Protein AF-A0A7X6ZMZ6-F1 (afdb_monomer_lite)

Sequence (115 aa):
MAVSYDFFAARGIPDAHSTRAEDFLAENNAWRVVLGLDDAPEGTPFMFTRNYDPDSLQSGDGPIILNDEPPFGKKGMVVVLKGGAAYYLSGNQLRNSNFNPAGTPSNPDISIIGP

Radius of gyration: 14.52 Å; chains: 1; bounding box: 38×34×32 Å

pLDDT: mean 84.56, std 8.8, range [50.41, 95.0]

Secondary structure (DSSP, 8-state):
----GGGG--TTSPP---S-GGG--GGG--EEEEE--TTPPTTSEEEEES-B-GGGS-SSSPBPPBPS-TTTTTS-EEEEETTS-EEEE-GGG-BHHHH-TT-----TT-EEE--

Foldseek 3Di:
DQDQQQVQAAAPQDAQRDSDPVSDDLSRGQKKAKPPCPVPDWQAWGMKGPQWDPVQLDADWGAIHGACHPDQGQAWMWTATRVGDIDTAHDPRRTNCNRRVSGDTPDPRIDMDGD

Structure (mmCIF, N/CA/C/O backbone):
data_AF-A0A7X6ZMZ6-F1
#
_entry.id   AF-A0A7X6ZMZ6-F1
#
loop_
_atom_site.group_PDB
_atom_site.id
_atom_site.type_symbol
_atom_site.label_atom_id
_atom_site.label_alt_id
_atom_site.label_comp_id
_atom_site.label_asym_id
_atom_site.label_entity_id
_atom_site.label_seq_id
_atom_site.pdbx_PDB_ins_code
_atom_site.Cartn_x
_atom_site.Cartn_y
_atom_site.Cartn_z
_atom_site.occupancy
_atom_site.B_iso_or_equiv
_atom_site.auth_seq_id
_atom_site.auth_comp_id
_atom_site.auth_asym_id
_atom_site.auth_atom_id
_atom_site.pdbx_PDB_model_num
ATOM 1 N N . MET A 1 1 ? 26.426 -1.192 -9.362 1.00 50.41 1 MET A N 1
ATOM 2 C CA . MET A 1 1 ? 25.504 -2.198 -8.796 1.00 50.41 1 MET A CA 1
ATOM 3 C C . MET A 1 1 ? 24.386 -2.389 -9.798 1.00 50.41 1 MET A C 1
ATOM 5 O O . MET A 1 1 ? 23.747 -1.401 -10.125 1.00 50.41 1 MET A O 1
ATOM 9 N N . ALA A 1 2 ? 24.207 -3.595 -10.333 1.00 66.19 2 ALA A N 1
ATOM 10 C CA . ALA A 1 2 ? 23.019 -3.911 -11.117 1.00 66.19 2 ALA A CA 1
ATOM 11 C C . ALA A 1 2 ? 21.942 -4.354 -10.123 1.00 66.19 2 ALA A C 1
ATOM 13 O O . ALA A 1 2 ? 22.113 -5.359 -9.436 1.00 66.19 2 ALA A O 1
ATOM 14 N N . VAL A 1 3 ? 20.907 -3.539 -9.958 1.00 67.50 3 VAL A N 1
ATOM 15 C CA . VAL A 1 3 ? 19.744 -3.882 -9.142 1.00 67.50 3 VAL A CA 1
ATOM 16 C C . VAL A 1 3 ? 18.898 -4.833 -9.991 1.00 67.50 3 VAL A C 1
ATOM 18 O O . VAL A 1 3 ? 18.475 -4.446 -11.076 1.00 67.50 3 VAL A O 1
ATOM 21 N N . SER A 1 4 ? 18.727 -6.087 -9.556 1.00 77.75 4 SER A N 1
ATOM 22 C CA . SER A 1 4 ? 17.674 -6.951 -10.118 1.00 77.75 4 SER A CA 1
ATOM 23 C C . SER A 1 4 ? 16.332 -6.416 -9.641 1.00 77.75 4 SER A C 1
ATOM 25 O O . SER A 1 4 ? 16.288 -5.962 -8.506 1.00 77.75 4 SER A O 1
ATOM 27 N N . TYR A 1 5 ? 15.268 -6.467 -10.439 1.00 77.44 5 TYR A N 1
ATOM 28 C CA . TYR A 1 5 ? 13.926 -6.031 -10.027 1.00 77.44 5 TYR A CA 1
ATOM 29 C C . TYR A 1 5 ? 13.139 -7.091 -9.233 1.00 77.44 5 TYR A C 1
ATOM 31 O O . TYR A 1 5 ? 12.077 -6.791 -8.685 1.00 77.44 5 TYR A O 1
ATOM 39 N N . ASP A 1 6 ? 13.698 -8.292 -9.064 1.00 75.75 6 ASP A N 1
ATOM 40 C CA . ASP A 1 6 ? 13.071 -9.420 -8.352 1.00 75.75 6 ASP A CA 1
ATOM 41 C C . ASP A 1 6 ? 12.686 -9.115 -6.898 1.00 75.75 6 ASP A C 1
ATOM 43 O O . ASP A 1 6 ? 11.767 -9.715 -6.350 1.00 75.75 6 ASP A O 1
ATOM 47 N N . PHE A 1 7 ? 13.367 -8.167 -6.249 1.00 73.94 7 PHE A N 1
ATOM 48 C CA . PHE A 1 7 ? 13.088 -7.798 -4.855 1.00 73.94 7 PHE A CA 1
ATOM 49 C C . PHE A 1 7 ? 11.726 -7.127 -4.651 1.00 73.94 7 PHE A C 1
ATOM 51 O O . PHE A 1 7 ? 11.241 -7.069 -3.520 1.00 73.94 7 PHE A O 1
ATOM 58 N N . PHE A 1 8 ? 11.116 -6.604 -5.717 1.00 77.06 8 PHE A N 1
ATOM 59 C CA . PHE A 1 8 ? 9.773 -6.034 -5.660 1.00 77.06 8 PHE A CA 1
ATOM 60 C C . PHE A 1 8 ? 8.672 -7.076 -5.877 1.00 77.06 8 PHE A C 1
ATOM 62 O O . PHE A 1 8 ? 7.502 -6.786 -5.599 1.00 77.06 8 PHE A O 1
ATOM 69 N N . ALA A 1 9 ? 9.030 -8.277 -6.337 1.00 76.31 9 ALA A N 1
ATOM 70 C CA . ALA A 1 9 ? 8.102 -9.384 -6.455 1.00 76.31 9 ALA A CA 1
ATOM 71 C C . ALA A 1 9 ? 7.809 -9.988 -5.073 1.00 76.31 9 ALA A C 1
ATOM 73 O O . ALA A 1 9 ? 8.615 -9.953 -4.141 1.00 76.31 9 ALA A O 1
ATOM 74 N N . ALA A 1 10 ? 6.623 -10.568 -4.933 1.00 78.81 10 ALA A N 1
ATOM 75 C CA . ALA A 1 10 ? 6.234 -11.325 -3.753 1.00 78.81 10 ALA A CA 1
ATOM 76 C C . ALA A 1 10 ? 5.505 -12.599 -4.183 1.00 78.81 10 ALA A C 1
ATOM 78 O O . ALA A 1 10 ? 5.139 -12.770 -5.344 1.00 78.81 10 ALA A O 1
ATOM 79 N N . ARG A 1 11 ? 5.296 -13.528 -3.248 1.00 76.38 11 ARG A N 1
ATOM 80 C CA . ARG A 1 11 ? 4.730 -14.850 -3.551 1.00 76.38 11 ARG A CA 1
ATOM 81 C C . ARG A 1 11 ? 3.423 -14.745 -4.351 1.00 76.38 11 ARG A C 1
ATOM 83 O O . ARG A 1 11 ? 2.438 -14.236 -3.839 1.00 76.38 11 ARG A O 1
ATOM 90 N N . GLY A 1 12 ? 3.387 -15.332 -5.547 1.00 75.06 12 GLY A N 1
ATOM 91 C CA . GLY A 1 12 ? 2.196 -15.347 -6.408 1.00 75.06 12 GLY A CA 1
ATOM 92 C C . GLY A 1 12 ? 2.136 -14.208 -7.429 1.00 75.06 12 GLY A C 1
ATOM 93 O O . GLY A 1 12 ? 1.187 -14.156 -8.203 1.00 75.06 12 GLY A O 1
ATOM 94 N N . ILE A 1 13 ? 3.141 -13.334 -7.448 1.00 82.25 13 ILE A N 1
ATOM 95 C CA . ILE A 1 13 ? 3.397 -12.366 -8.514 1.00 82.25 13 ILE A CA 1
ATOM 96 C C . ILE A 1 13 ? 4.543 -12.912 -9.384 1.00 82.25 13 ILE A C 1
ATOM 98 O O . ILE A 1 13 ? 5.526 -13.386 -8.809 1.00 82.25 13 ILE A O 1
ATOM 102 N N . PRO A 1 14 ? 4.433 -12.888 -10.728 1.00 81.94 14 PRO A N 1
ATOM 103 C CA . PRO A 1 14 ? 5.547 -13.236 -11.604 1.00 81.94 14 PRO A CA 1
ATOM 104 C C . PRO A 1 14 ? 6.690 -12.238 -11.400 1.00 81.94 14 PRO A C 1
ATOM 106 O O . PRO A 1 14 ? 6.478 -11.026 -11.411 1.00 81.94 14 PRO A O 1
ATOM 109 N N . ASP A 1 15 ? 7.897 -12.739 -11.193 1.00 79.06 15 ASP A N 1
ATOM 110 C CA . ASP A 1 15 ? 9.092 -11.926 -11.026 1.00 79.06 15 ASP A CA 1
ATOM 111 C C . ASP A 1 15 ? 9.620 -11.399 -12.363 1.00 79.06 15 ASP A C 1
ATOM 113 O O . ASP A 1 15 ? 9.527 -12.040 -13.410 1.00 79.06 15 ASP A O 1
ATOM 117 N N . ALA A 1 16 ? 10.177 -10.190 -12.320 1.00 79.25 16 ALA A N 1
ATOM 118 C CA . ALA A 1 16 ? 10.887 -9.599 -13.442 1.00 79.25 16 ALA A CA 1
ATOM 119 C C . ALA A 1 16 ? 12.389 -9.833 -13.249 1.00 79.25 16 ALA A C 1
ATOM 121 O O . ALA A 1 16 ? 13.094 -8.942 -12.766 1.00 79.25 16 ALA A O 1
ATOM 122 N N . HIS A 1 17 ? 12.860 -11.019 -13.660 1.00 78.06 17 HIS A N 1
ATOM 123 C CA . HIS A 1 17 ? 14.273 -11.428 -13.661 1.00 78.06 17 HIS A CA 1
ATOM 124 C C . HIS A 1 17 ? 15.106 -10.627 -14.667 1.00 78.06 17 HIS A C 1
ATOM 126 O O . HIS A 1 17 ? 15.627 -11.143 -15.658 1.00 78.06 17 HIS A O 1
ATOM 132 N N . SER A 1 18 ? 15.216 -9.331 -14.421 1.00 80.00 18 SER A N 1
ATOM 133 C CA . SER A 1 18 ? 15.922 -8.382 -15.257 1.00 80.00 18 SER A CA 1
ATOM 134 C C . SER A 1 18 ? 16.553 -7.302 -14.393 1.00 80.00 18 SER A C 1
ATOM 136 O O . SER A 1 18 ? 16.156 -7.041 -13.258 1.00 80.00 18 SER A O 1
ATOM 138 N N . THR A 1 19 ? 17.563 -6.655 -14.957 1.00 82.12 19 THR A N 1
ATOM 139 C CA . THR A 1 19 ? 18.181 -5.442 -14.415 1.00 82.12 19 THR A CA 1
ATOM 140 C C . THR A 1 19 ? 17.788 -4.209 -15.230 1.00 82.12 19 THR A C 1
ATOM 142 O O . THR A 1 19 ? 18.389 -3.148 -15.065 1.00 82.12 19 THR A O 1
ATOM 145 N N . ARG A 1 20 ? 16.843 -4.353 -16.170 1.00 82.06 20 ARG A N 1
ATOM 146 C CA . ARG A 1 20 ? 16.351 -3.290 -17.051 1.00 82.06 20 ARG A CA 1
ATOM 147 C C . ARG A 1 20 ? 15.023 -2.764 -16.520 1.00 82.06 20 ARG A C 1
ATOM 149 O O . ARG A 1 20 ? 14.122 -3.545 -16.233 1.00 82.06 20 ARG A O 1
ATOM 156 N N . ALA A 1 21 ? 14.909 -1.446 -16.398 1.00 81.00 21 ALA A N 1
ATOM 157 C CA . ALA A 1 21 ? 13.734 -0.805 -15.810 1.00 81.00 21 ALA A CA 1
ATOM 158 C C . ALA A 1 21 ? 12.466 -1.036 -16.641 1.00 81.00 21 ALA A C 1
ATOM 160 O O . ALA A 1 21 ? 11.382 -1.170 -16.091 1.00 81.00 21 ALA A O 1
ATOM 161 N N . GLU A 1 22 ? 12.613 -1.103 -17.961 1.0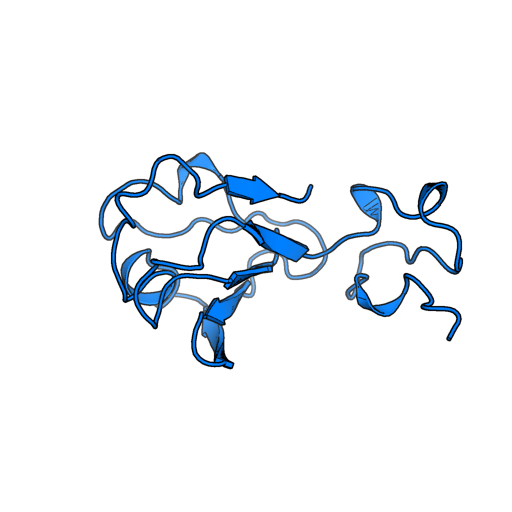0 84.31 22 GLU A N 1
ATOM 162 C CA . GLU A 1 22 ? 11.527 -1.334 -18.909 1.00 84.31 22 GLU A CA 1
ATOM 163 C C . GLU A 1 22 ? 10.890 -2.727 -18.803 1.00 84.31 22 GLU A C 1
ATOM 165 O O . GLU A 1 22 ? 9.744 -2.894 -19.214 1.00 84.31 22 GLU A O 1
ATOM 170 N N . ASP A 1 23 ? 11.602 -3.701 -18.229 1.00 81.75 23 ASP A N 1
ATOM 171 C CA . ASP A 1 23 ? 11.091 -5.059 -18.018 1.00 81.75 23 ASP A CA 1
ATOM 172 C C . ASP A 1 23 ? 10.321 -5.178 -16.689 1.00 81.75 23 ASP A C 1
ATOM 174 O O . ASP A 1 23 ? 9.669 -6.188 -16.436 1.00 81.75 23 ASP A O 1
ATOM 178 N N . PHE A 1 24 ? 10.392 -4.160 -15.822 1.00 83.88 24 PHE A N 1
ATOM 179 C CA . PHE A 1 24 ? 9.685 -4.126 -14.547 1.00 83.88 24 PHE A CA 1
ATOM 180 C C . PHE A 1 24 ? 8.327 -3.439 -14.700 1.00 83.88 24 PHE A C 1
ATOM 182 O O . PHE A 1 24 ? 8.226 -2.211 -14.755 1.00 83.88 24 PHE A O 1
ATOM 189 N N . LEU A 1 25 ? 7.266 -4.244 -14.758 1.00 84.38 25 LEU A N 1
ATOM 190 C CA . LEU A 1 25 ? 5.904 -3.774 -14.997 1.00 84.38 25 LEU A CA 1
ATOM 191 C C . LEU A 1 25 ? 5.047 -3.794 -13.722 1.00 84.38 25 LEU A C 1
ATOM 193 O O . LEU A 1 25 ? 5.389 -4.391 -12.700 1.00 84.38 25 LEU A O 1
ATOM 197 N N . ALA A 1 26 ? 3.873 -3.162 -13.807 1.00 81.75 26 ALA A N 1
ATOM 198 C CA . ALA A 1 26 ? 2.851 -3.139 -12.756 1.00 81.75 26 ALA A CA 1
ATOM 199 C C . ALA A 1 26 ? 2.482 -4.543 -12.239 1.00 81.75 26 ALA A C 1
ATOM 201 O O . ALA A 1 26 ? 2.224 -4.743 -11.051 1.00 81.75 26 ALA A O 1
ATOM 202 N N . GLU A 1 27 ? 2.477 -5.525 -13.136 1.00 83.69 27 GLU A N 1
ATOM 203 C CA . GLU A 1 27 ? 2.180 -6.921 -12.833 1.00 83.69 27 GLU A CA 1
ATOM 204 C C . GLU A 1 27 ? 3.278 -7.637 -12.048 1.00 83.69 27 GLU A C 1
ATOM 206 O O . GLU A 1 27 ? 2.968 -8.668 -11.467 1.00 83.69 27 GLU A O 1
ATOM 211 N N . ASN A 1 28 ? 4.500 -7.092 -11.978 1.00 86.44 28 ASN A N 1
ATOM 212 C CA . ASN A 1 28 ? 5.645 -7.668 -11.260 1.00 86.44 28 ASN A CA 1
ATOM 213 C C . ASN A 1 28 ? 5.928 -6.970 -9.917 1.00 86.44 28 ASN A C 1
ATOM 215 O O . ASN A 1 28 ? 6.860 -7.341 -9.205 1.00 86.44 28 ASN A O 1
ATOM 219 N N . ASN A 1 29 ? 5.141 -5.950 -9.560 1.00 87.06 29 ASN A N 1
ATOM 220 C CA . ASN A 1 29 ? 5.367 -5.128 -8.377 1.00 87.06 29 ASN A CA 1
ATOM 221 C C . ASN A 1 29 ? 4.304 -5.389 -7.299 1.00 87.06 29 ASN A C 1
ATOM 223 O O . ASN A 1 29 ? 3.114 -5.175 -7.517 1.00 87.06 29 ASN A O 1
ATOM 227 N N . ALA A 1 30 ? 4.730 -5.812 -6.108 1.00 89.12 30 ALA A N 1
ATOM 228 C CA . ALA A 1 30 ? 3.845 -6.016 -4.960 1.00 89.12 30 ALA A CA 1
ATOM 229 C C . ALA A 1 30 ? 3.536 -4.732 -4.165 1.00 89.12 30 ALA A C 1
ATOM 231 O O . ALA A 1 30 ? 2.698 -4.764 -3.257 1.00 89.12 30 ALA A O 1
ATOM 232 N N . TRP A 1 31 ? 4.223 -3.629 -4.463 1.00 90.12 31 TRP A N 1
ATOM 233 C CA . TRP A 1 31 ? 4.350 -2.483 -3.572 1.00 90.12 31 TRP A CA 1
ATOM 234 C C . TRP A 1 31 ? 3.845 -1.181 -4.179 1.00 90.12 31 TRP A C 1
ATOM 236 O O . TRP A 1 31 ? 4.040 -0.893 -5.361 1.00 90.12 31 TRP A O 1
ATOM 246 N N . ARG A 1 32 ? 3.282 -0.347 -3.309 1.00 90.50 32 ARG A N 1
ATOM 247 C CA . ARG A 1 32 ? 3.071 1.077 -3.535 1.00 90.50 32 ARG A CA 1
ATOM 248 C C . ARG A 1 32 ? 4.012 1.883 -2.657 1.00 90.50 32 ARG A C 1
ATOM 250 O O . ARG A 1 32 ? 4.335 1.474 -1.541 1.00 90.50 32 ARG A O 1
ATOM 257 N N . VAL A 1 33 ? 4.437 3.027 -3.172 1.00 91.44 33 VAL A N 1
ATOM 258 C CA . VAL A 1 33 ? 5.324 3.969 -2.487 1.00 91.44 33 VAL A CA 1
ATOM 259 C C . VAL A 1 33 ? 4.629 5.318 -2.416 1.00 91.44 33 VAL A C 1
ATOM 261 O O . VAL A 1 33 ? 3.960 5.727 -3.361 1.00 91.44 33 VAL A O 1
ATOM 264 N N . VAL A 1 34 ? 4.781 6.007 -1.294 1.00 91.31 34 VAL A N 1
ATOM 265 C CA . VAL A 1 34 ? 4.270 7.360 -1.089 1.00 91.31 34 VAL A CA 1
ATOM 266 C C . VAL A 1 34 ? 5.418 8.348 -1.262 1.00 91.31 34 VAL A C 1
ATOM 268 O O . VAL A 1 34 ? 6.449 8.238 -0.597 1.00 91.31 34 VAL A O 1
ATOM 271 N N . LEU A 1 35 ? 5.248 9.296 -2.179 1.00 91.06 35 LEU A N 1
ATOM 272 C CA . LEU A 1 35 ? 6.191 10.379 -2.456 1.00 91.06 35 LEU A CA 1
ATOM 273 C C . LEU A 1 35 ? 5.762 11.675 -1.753 1.00 91.06 35 LEU A C 1
ATOM 275 O O . LEU A 1 35 ? 4.637 11.774 -1.267 1.00 91.06 35 LEU A O 1
ATOM 279 N N . GLY A 1 36 ? 6.656 12.670 -1.719 1.00 89.19 36 GLY A N 1
ATOM 280 C CA . GLY A 1 36 ? 6.363 14.000 -1.161 1.00 89.19 36 GLY A CA 1
ATOM 281 C C . GLY A 1 36 ? 6.292 14.028 0.369 1.00 89.19 36 GLY A C 1
ATOM 282 O O . GLY A 1 36 ? 5.552 14.816 0.951 1.00 89.19 36 GLY A O 1
ATOM 283 N N . LEU A 1 37 ? 7.025 13.133 1.036 1.00 89.44 37 LEU A N 1
ATOM 284 C CA . LEU A 1 37 ? 6.968 12.959 2.488 1.00 89.44 37 LEU A CA 1
ATOM 285 C C . LEU A 1 37 ? 7.938 13.849 3.278 1.00 89.44 37 LEU A C 1
ATOM 287 O O . LEU A 1 37 ? 8.036 13.668 4.491 1.00 89.44 37 LEU A O 1
ATOM 291 N N . ASP A 1 38 ? 8.656 14.774 2.639 1.00 88.31 38 ASP A N 1
ATOM 292 C CA . ASP A 1 38 ? 9.713 15.575 3.277 1.00 88.31 38 ASP A CA 1
ATOM 293 C C . ASP A 1 38 ? 9.213 16.293 4.542 1.00 88.31 38 ASP A C 1
ATOM 295 O O . ASP A 1 38 ? 9.785 16.129 5.623 1.00 88.31 38 ASP A O 1
ATOM 299 N N . ASP A 1 39 ? 8.063 16.959 4.430 1.00 87.38 39 ASP A N 1
ATOM 300 C CA . ASP A 1 39 ? 7.404 17.670 5.533 1.00 87.38 39 ASP A CA 1
ATOM 301 C C . ASP A 1 39 ? 6.312 16.840 6.230 1.00 87.38 39 ASP A C 1
ATOM 303 O O . ASP A 1 39 ? 5.610 17.329 7.119 1.00 87.38 39 ASP A O 1
ATOM 307 N N . ALA A 1 40 ? 6.132 15.574 5.840 1.00 88.06 40 ALA A N 1
ATOM 308 C CA . ALA A 1 40 ? 5.118 14.722 6.444 1.00 88.06 40 ALA A CA 1
ATOM 309 C C . ALA A 1 40 ? 5.528 14.298 7.871 1.00 88.06 40 ALA A C 1
ATOM 311 O O . ALA A 1 40 ? 6.704 13.996 8.128 1.00 88.06 40 ALA A O 1
ATOM 312 N N . PRO A 1 41 ? 4.578 14.220 8.819 1.00 89.56 41 PRO A N 1
ATOM 313 C CA . PRO A 1 41 ? 4.849 13.717 10.162 1.00 89.56 41 PRO A CA 1
ATOM 314 C C . PRO A 1 41 ? 5.354 12.265 10.146 1.00 89.56 41 PRO A C 1
ATOM 316 O O . PRO A 1 41 ? 5.022 11.468 9.260 1.00 89.56 41 PRO A O 1
ATOM 319 N N . GLU A 1 42 ? 6.160 11.907 11.148 1.00 90.50 42 GLU A N 1
ATOM 320 C CA . GLU A 1 42 ? 6.467 10.499 11.416 1.00 90.50 42 GLU A CA 1
ATOM 321 C C . GLU A 1 42 ? 5.179 9.718 11.662 1.00 90.50 42 GLU A C 1
ATOM 323 O O . GLU A 1 42 ? 4.218 10.229 12.235 1.00 90.50 42 GLU A O 1
ATOM 328 N N . GLY A 1 43 ? 5.157 8.476 11.191 1.00 89.56 43 GLY A N 1
ATOM 329 C CA . GLY A 1 43 ? 3.949 7.665 11.198 1.00 89.56 43 GLY A CA 1
ATOM 330 C C . GLY A 1 43 ? 3.082 7.797 9.939 1.00 89.56 43 GLY A C 1
ATOM 331 O O . GLY A 1 43 ? 2.068 7.116 9.836 1.00 89.56 43 GLY A O 1
ATOM 332 N N . THR A 1 44 ? 3.472 8.627 8.966 1.00 92.00 44 THR A N 1
ATOM 333 C CA . THR A 1 44 ? 2.850 8.635 7.629 1.00 92.00 44 THR A CA 1
ATOM 334 C C . THR A 1 44 ? 3.308 7.402 6.835 1.00 92.00 44 THR A C 1
ATOM 336 O O . THR A 1 44 ? 4.504 7.100 6.867 1.00 92.00 44 THR A O 1
ATOM 339 N N . PRO A 1 45 ? 2.432 6.685 6.104 1.00 92.94 45 PRO A N 1
ATOM 340 C CA . PRO A 1 45 ? 2.835 5.581 5.237 1.00 92.94 45 PRO A CA 1
ATOM 341 C C . PRO A 1 45 ? 3.879 6.020 4.214 1.00 92.94 45 PRO A C 1
ATOM 343 O O . PRO A 1 45 ? 3.692 7.010 3.516 1.00 92.94 45 PRO A O 1
ATOM 346 N N . PHE A 1 46 ? 4.962 5.256 4.117 1.00 93.06 46 PHE A N 1
ATOM 347 C CA . PHE A 1 46 ? 6.008 5.407 3.108 1.00 93.06 46 PHE A CA 1
ATOM 348 C C . PHE A 1 46 ? 5.896 4.338 2.021 1.00 93.06 46 PHE A C 1
ATOM 350 O O . PHE A 1 46 ? 5.998 4.643 0.837 1.00 93.06 46 PHE A O 1
ATOM 357 N N . MET A 1 47 ? 5.674 3.084 2.407 1.00 93.19 47 MET A N 1
ATOM 358 C CA . MET A 1 47 ? 5.615 1.962 1.475 1.00 93.19 47 MET A CA 1
ATOM 359 C C . MET A 1 47 ? 4.672 0.898 2.015 1.00 93.19 47 MET A C 1
ATOM 361 O O . MET A 1 47 ? 4.690 0.603 3.208 1.00 93.19 47 MET A O 1
ATOM 365 N N . PHE A 1 48 ? 3.832 0.323 1.163 1.00 92.94 48 PHE A N 1
ATOM 366 C CA . PHE A 1 48 ? 2.871 -0.695 1.584 1.00 92.94 48 PHE A CA 1
ATOM 367 C C . PHE A 1 48 ? 2.463 -1.610 0.433 1.00 92.94 48 PHE A C 1
ATOM 369 O O . PHE A 1 48 ? 2.737 -1.334 -0.734 1.00 92.94 48 PHE A O 1
ATOM 376 N N . THR A 1 49 ? 1.844 -2.739 0.758 1.00 91.50 49 THR A N 1
ATOM 377 C CA . THR A 1 49 ? 1.458 -3.744 -0.238 1.00 91.50 49 THR A CA 1
ATOM 378 C C . THR A 1 49 ? 0.205 -3.328 -1.007 1.00 91.50 49 THR A C 1
ATOM 380 O O . THR A 1 49 ? -0.719 -2.743 -0.447 1.00 91.50 49 THR A O 1
ATOM 383 N N . ARG A 1 50 ? 0.142 -3.655 -2.302 1.00 89.31 50 ARG A N 1
ATOM 384 C CA . ARG A 1 50 ? -0.933 -3.209 -3.212 1.00 89.31 50 ARG A CA 1
ATOM 385 C C . ARG A 1 50 ? -2.296 -3.901 -3.036 1.00 89.31 50 ARG A C 1
ATOM 387 O O . ARG A 1 50 ? -3.226 -3.595 -3.766 1.00 89.31 50 ARG A O 1
ATOM 394 N N . ASN A 1 51 ? -2.428 -4.866 -2.127 1.00 89.50 51 ASN A N 1
ATOM 395 C CA . ASN A 1 51 ? -3.589 -5.761 -2.018 1.00 89.50 51 ASN A CA 1
ATOM 396 C C . ASN A 1 51 ? -4.794 -5.137 -1.285 1.00 89.50 51 ASN A C 1
ATOM 398 O O . ASN A 1 51 ? -5.427 -5.806 -0.471 1.00 89.50 51 ASN A O 1
ATOM 402 N N . TYR A 1 52 ? -5.108 -3.873 -1.560 1.00 89.44 52 TYR A N 1
ATOM 403 C CA . TYR A 1 52 ? -6.189 -3.124 -0.922 1.00 89.44 52 TYR A CA 1
ATOM 404 C C . TYR A 1 52 ? -7.124 -2.502 -1.964 1.00 89.44 52 TYR A C 1
ATOM 406 O O . TYR A 1 52 ? -6.720 -2.247 -3.096 1.00 89.44 52 TYR A O 1
ATOM 414 N N . ASP A 1 53 ? -8.366 -2.248 -1.565 1.00 87.69 53 ASP A N 1
ATOM 415 C CA . ASP A 1 53 ? -9.318 -1.448 -2.326 1.00 87.69 53 ASP A CA 1
ATOM 416 C C . ASP A 1 53 ? -8.971 0.046 -2.164 1.00 87.69 53 ASP A C 1
ATOM 418 O O . ASP A 1 53 ? -9.047 0.553 -1.034 1.00 87.69 53 ASP A O 1
ATOM 422 N N . PRO A 1 54 ? -8.593 0.768 -3.241 1.00 83.00 54 PRO A N 1
ATOM 423 C CA . PRO A 1 54 ? -8.305 2.201 -3.197 1.00 83.00 54 PRO A CA 1
ATOM 424 C C . PRO A 1 54 ? -9.401 3.030 -2.538 1.00 83.00 54 PRO A C 1
ATOM 426 O O . PRO A 1 54 ? -9.091 3.957 -1.788 1.00 83.00 54 PRO A O 1
ATOM 429 N N . ASP A 1 55 ? -10.659 2.641 -2.739 1.00 83.94 55 ASP A N 1
ATOM 430 C CA . ASP A 1 55 ? -11.812 3.347 -2.195 1.00 83.94 55 ASP A CA 1
ATOM 431 C C . ASP A 1 55 ? -11.974 3.130 -0.687 1.00 83.94 55 ASP A C 1
ATOM 433 O O . ASP A 1 55 ? -12.774 3.824 -0.067 1.00 83.94 55 ASP A O 1
ATOM 437 N N . SER A 1 56 ? -11.217 2.209 -0.073 1.00 83.12 56 SER A N 1
ATOM 438 C CA . SER A 1 56 ? -11.214 1.976 1.380 1.00 83.12 56 SER A CA 1
ATOM 439 C C . SER A 1 56 ? -10.211 2.850 2.146 1.00 83.12 56 SER A C 1
ATOM 441 O O . SER A 1 56 ? -10.398 3.107 3.340 1.00 83.12 56 SER A O 1
ATOM 443 N N . LEU A 1 57 ? -9.196 3.401 1.465 1.00 79.06 57 LEU A N 1
ATOM 444 C CA . LEU A 1 57 ? -8.289 4.410 2.030 1.00 79.06 57 LEU A CA 1
ATOM 445 C C . LEU A 1 57 ? -8.925 5.810 1.975 1.00 79.06 57 LEU A C 1
ATOM 447 O O . LEU A 1 57 ? -8.371 6.745 1.400 1.00 79.06 57 LEU A O 1
ATOM 451 N N . GLN A 1 58 ? -10.114 5.963 2.559 1.00 68.44 58 GLN A N 1
ATOM 452 C CA . GLN A 1 58 ? -10.771 7.267 2.685 1.00 68.44 58 GLN A CA 1
ATOM 453 C C . GLN A 1 58 ? -10.292 8.028 3.921 1.00 68.44 58 GLN A C 1
ATOM 455 O O . GLN A 1 58 ? -9.751 7.463 4.873 1.00 68.44 58 GLN A O 1
ATOM 460 N N . SER A 1 59 ? -10.551 9.331 3.939 1.00 64.19 59 SER A N 1
ATOM 461 C CA . SER A 1 59 ? -10.383 10.166 5.123 1.00 64.19 59 SER A CA 1
ATOM 462 C C . SER A 1 59 ? -11.233 9.645 6.297 1.00 64.19 59 SER A C 1
ATOM 464 O O . SER A 1 59 ? -12.442 9.460 6.177 1.00 64.19 59 SER A O 1
ATOM 466 N N . GLY A 1 60 ? -10.597 9.435 7.455 1.00 74.25 60 GLY A N 1
ATOM 467 C CA . GLY A 1 60 ? -11.232 8.922 8.680 1.00 74.25 60 GLY A CA 1
ATOM 468 C C . GLY A 1 60 ? -10.800 7.496 9.044 1.00 74.25 60 GLY A C 1
ATOM 469 O O . GLY A 1 60 ? -10.015 6.886 8.331 1.00 74.25 60 GLY A O 1
ATOM 470 N N . ASP A 1 61 ? -11.304 6.956 10.162 1.00 86.19 61 ASP A N 1
ATOM 471 C CA . ASP A 1 61 ? -10.931 5.626 10.692 1.00 86.19 61 ASP A CA 1
ATOM 472 C C . ASP A 1 61 ? -11.791 4.474 10.126 1.00 86.19 61 ASP A C 1
ATOM 474 O O . ASP A 1 61 ? -12.347 3.638 10.848 1.00 86.19 61 ASP A O 1
ATOM 478 N N . GLY A 1 62 ? -11.958 4.469 8.805 1.00 86.94 62 GLY A N 1
ATOM 479 C CA . GLY A 1 62 ? -12.679 3.416 8.094 1.00 86.94 62 GLY A CA 1
ATOM 480 C C . GLY A 1 62 ? -11.931 2.075 8.108 1.00 86.94 62 GLY A C 1
ATOM 481 O O . GLY A 1 62 ? -10.707 2.045 8.286 1.00 86.94 62 GLY A O 1
ATOM 482 N N . PRO A 1 63 ? -12.649 0.948 7.934 1.00 91.06 63 PRO A N 1
ATOM 483 C CA . PRO A 1 63 ? -12.013 -0.338 7.686 1.00 91.06 63 PRO A CA 1
ATOM 484 C C . PRO A 1 63 ? -11.306 -0.330 6.326 1.00 91.06 63 PRO A C 1
ATOM 486 O O . PRO A 1 63 ? -11.842 0.181 5.345 1.00 91.06 63 PRO A O 1
ATOM 489 N N . ILE A 1 64 ? -10.137 -0.960 6.266 1.00 92.25 64 ILE A N 1
ATOM 490 C CA . ILE A 1 64 ? -9.402 -1.179 5.018 1.00 92.25 64 ILE A CA 1
ATOM 491 C C . ILE A 1 64 ? -9.843 -2.515 4.441 1.00 92.25 64 ILE A C 1
ATOM 493 O O . ILE A 1 64 ? -9.783 -3.549 5.112 1.00 92.25 64 ILE A O 1
ATOM 497 N N . ILE A 1 65 ? -10.286 -2.494 3.190 1.00 92.19 65 ILE A N 1
ATOM 498 C CA . ILE A 1 65 ? -10.746 -3.689 2.491 1.00 92.19 65 ILE A CA 1
ATOM 499 C C . ILE A 1 65 ? -9.575 -4.222 1.676 1.00 92.19 65 ILE A C 1
ATOM 501 O O . ILE A 1 65 ? -8.963 -3.490 0.904 1.00 92.19 65 ILE A O 1
ATOM 505 N N . LEU A 1 66 ? -9.250 -5.502 1.865 1.00 92.50 66 LEU A N 1
ATOM 506 C CA . LEU A 1 66 ? -8.215 -6.175 1.086 1.00 92.50 66 LEU A CA 1
ATOM 507 C C . LEU A 1 66 ? -8.823 -6.941 -0.087 1.00 92.50 66 LEU A C 1
ATOM 509 O O . LEU A 1 66 ? -9.819 -7.659 0.074 1.00 92.50 66 LEU A O 1
ATOM 513 N N . ASN A 1 67 ? -8.172 -6.838 -1.241 1.00 89.94 67 ASN A N 1
ATOM 514 C CA . ASN A 1 67 ? -8.537 -7.597 -2.430 1.00 89.94 67 ASN A CA 1
ATOM 515 C C . ASN A 1 67 ? -8.023 -9.032 -2.312 1.00 89.94 67 ASN A C 1
ATOM 51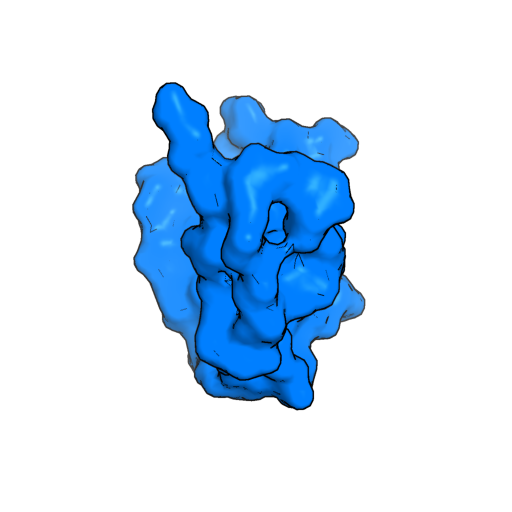7 O O . ASN A 1 67 ? -6.963 -9.293 -1.737 1.00 89.94 67 ASN A O 1
ATOM 521 N N . ASP A 1 68 ? -8.777 -9.983 -2.863 1.00 88.69 68 ASP A N 1
ATOM 522 C CA . ASP A 1 68 ? -8.356 -11.386 -2.905 1.00 88.69 68 ASP A CA 1
ATOM 523 C C . ASP A 1 68 ? -7.427 -11.640 -4.097 1.00 88.69 68 ASP A C 1
ATOM 525 O O . ASP A 1 68 ? -7.732 -12.404 -5.008 1.00 88.69 68 ASP A O 1
ATOM 529 N N . GLU A 1 69 ? -6.304 -10.924 -4.107 1.00 81.00 69 GLU A N 1
ATOM 530 C CA . GLU A 1 69 ? -5.341 -10.921 -5.203 1.00 81.00 69 GLU A CA 1
ATOM 531 C C . GLU A 1 69 ? -3.922 -11.232 -4.705 1.00 81.00 69 GLU A C 1
ATOM 533 O O . GLU A 1 69 ? -3.543 -10.855 -3.584 1.00 81.00 69 GLU A O 1
ATOM 538 N N . PRO A 1 70 ? -3.092 -11.908 -5.520 1.00 76.31 70 PRO A N 1
ATOM 539 C CA . PRO A 1 70 ? -1.679 -12.074 -5.215 1.00 76.31 70 PRO A CA 1
ATOM 540 C C . PRO A 1 70 ? -0.979 -10.725 -4.956 1.00 76.31 70 PRO A C 1
ATOM 542 O O . PRO A 1 70 ? -1.220 -9.749 -5.676 1.00 76.31 70 PRO A O 1
ATOM 545 N N . PRO A 1 71 ? -0.088 -10.650 -3.948 1.00 72.25 71 PRO A N 1
ATOM 546 C CA . PRO A 1 71 ? 0.604 -11.781 -3.322 1.00 72.25 71 PRO A CA 1
ATOM 547 C C . PRO A 1 71 ? 0.057 -12.204 -1.946 1.00 72.25 71 PRO A C 1
ATOM 549 O O . PRO A 1 71 ? 0.318 -13.315 -1.481 1.00 72.25 71 PRO A O 1
ATOM 552 N N . PH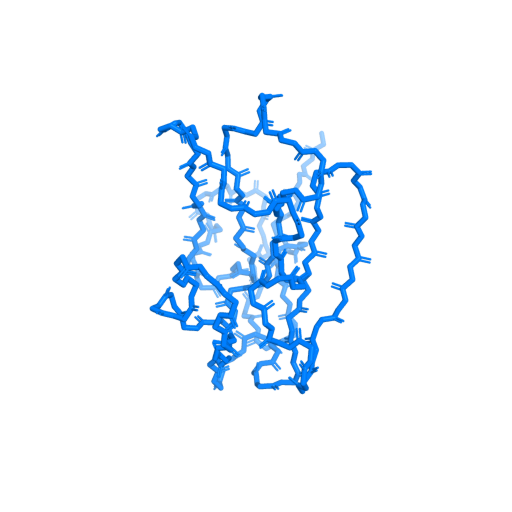E A 1 72 ? -0.705 -11.340 -1.274 1.00 76.69 72 PHE A N 1
ATOM 553 C CA . PHE A 1 72 ? -1.135 -11.551 0.114 1.00 76.69 72 PHE A CA 1
ATOM 554 C C . PHE A 1 72 ? -2.629 -11.874 0.245 1.00 76.69 72 PHE A C 1
ATOM 556 O O . PHE A 1 72 ? -3.051 -12.388 1.288 1.00 76.69 72 PHE A O 1
ATOM 563 N N . GLY A 1 73 ? -3.423 -11.625 -0.803 1.00 85.19 73 GLY A N 1
ATOM 564 C CA . GLY A 1 73 ? -4.877 -11.747 -0.770 1.00 85.19 73 GLY A CA 1
ATOM 565 C C . GLY A 1 73 ? -5.465 -11.015 0.434 1.00 85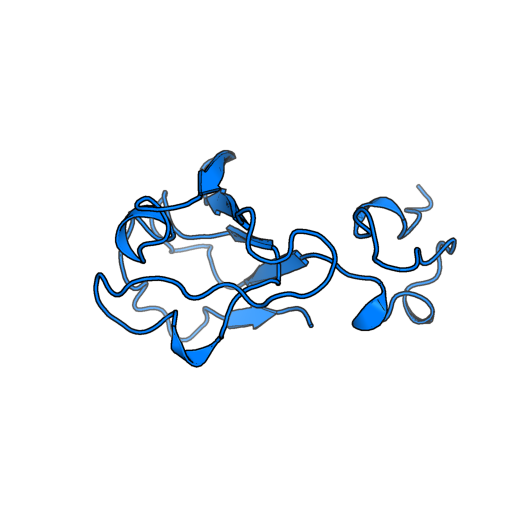.19 73 GLY A C 1
ATOM 566 O O . GLY A 1 73 ? -4.985 -9.960 0.851 1.00 85.19 73 GLY A O 1
ATOM 567 N N . 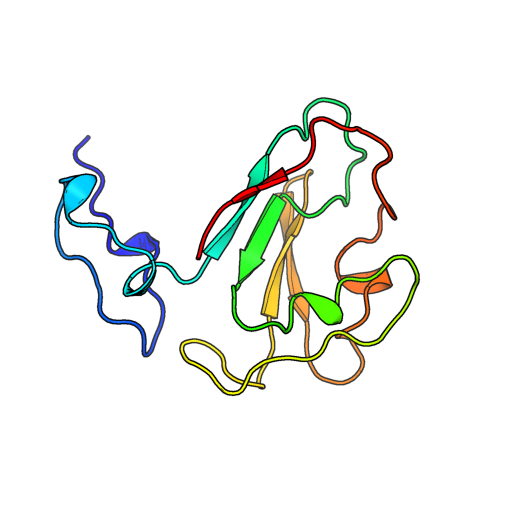LYS A 1 74 ? -6.441 -11.650 1.081 1.00 88.50 74 LYS A N 1
ATOM 568 C CA . LYS A 1 74 ? -7.092 -11.124 2.293 1.00 88.50 74 LYS A CA 1
ATOM 569 C C . LYS A 1 74 ? -6.348 -11.396 3.603 1.00 88.50 74 LYS A C 1
ATOM 571 O O . LYS A 1 74 ? -6.896 -11.132 4.672 1.00 88.50 74 LYS A O 1
ATOM 576 N N . LYS A 1 75 ? -5.135 -11.962 3.570 1.00 87.75 75 LYS A N 1
ATOM 577 C CA . LYS A 1 75 ? -4.438 -12.363 4.808 1.00 87.75 75 LYS A CA 1
ATOM 578 C C . LYS A 1 75 ? -4.029 -11.154 5.643 1.00 87.75 75 LYS A C 1
ATOM 580 O O . LYS A 1 75 ? -4.178 -11.181 6.865 1.00 87.75 75 LYS A O 1
ATOM 585 N N . GLY A 1 76 ? -3.538 -10.114 4.979 1.00 89.69 76 GLY A N 1
ATOM 586 C CA . GLY A 1 76 ? -3.099 -8.874 5.599 1.00 89.69 76 GLY A CA 1
ATOM 587 C C . GLY A 1 76 ? -2.293 -8.015 4.633 1.00 89.69 76 GLY A C 1
ATOM 588 O O . GLY A 1 76 ? -2.066 -8.406 3.488 1.00 89.69 76 GLY A O 1
ATOM 589 N N . MET A 1 77 ? -1.859 -6.854 5.104 1.00 91.69 77 MET A N 1
ATOM 590 C CA . MET A 1 77 ? -1.016 -5.926 4.351 1.00 91.69 77 MET A CA 1
ATOM 591 C C . MET A 1 77 ? 0.224 -5.552 5.159 1.00 91.69 77 MET A C 1
ATOM 593 O O . MET A 1 77 ? 0.166 -5.476 6.388 1.00 91.69 77 MET A O 1
ATOM 597 N N . VAL A 1 78 ? 1.342 -5.320 4.475 1.00 92.62 78 VAL A N 1
ATOM 598 C CA . VAL A 1 78 ? 2.559 -4.788 5.105 1.00 92.62 78 VAL A CA 1
ATOM 599 C C . VAL A 1 78 ? 2.579 -3.284 4.903 1.00 92.62 78 VAL A C 1
ATOM 601 O O . VAL A 1 78 ? 2.301 -2.811 3.803 1.00 92.62 78 VAL A O 1
ATOM 604 N N . VAL A 1 79 ? 2.916 -2.551 5.960 1.00 93.94 79 VAL A N 1
ATOM 605 C CA . VAL A 1 79 ? 3.033 -1.093 5.957 1.00 93.94 79 VAL A CA 1
ATOM 606 C C . VAL A 1 79 ? 4.372 -0.713 6.570 1.00 93.94 79 VAL A C 1
ATOM 608 O O . VAL A 1 79 ? 4.752 -1.218 7.626 1.00 93.94 79 VAL A O 1
ATOM 611 N N . VAL A 1 80 ? 5.080 0.184 5.898 1.00 95.00 80 VAL A N 1
ATOM 612 C CA . VAL A 1 80 ? 6.305 0.833 6.354 1.00 95.00 80 VAL A CA 1
ATOM 613 C C . VAL A 1 80 ? 6.001 2.316 6.477 1.00 95.00 80 VAL A C 1
ATOM 615 O O . VAL A 1 80 ? 5.531 2.930 5.519 1.00 95.00 80 VAL A O 1
ATOM 618 N N . LEU A 1 81 ? 6.258 2.890 7.646 1.00 94.56 81 LEU A N 1
ATOM 619 C CA . LEU A 1 81 ? 6.027 4.298 7.936 1.00 94.56 81 LEU A CA 1
ATOM 620 C 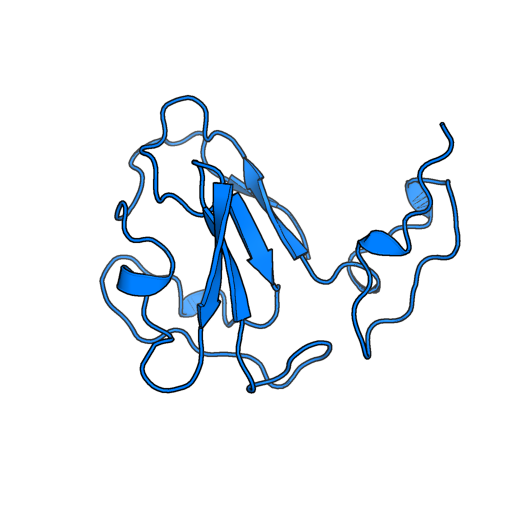C . LEU A 1 81 ? 7.302 5.121 7.764 1.00 94.56 81 LEU A C 1
ATOM 622 O O . LEU A 1 81 ? 8.423 4.642 7.972 1.00 94.56 81 LEU A O 1
ATOM 626 N N . LYS A 1 82 ? 7.123 6.413 7.490 1.00 92.25 82 LYS A N 1
ATOM 627 C CA . LYS A 1 82 ? 8.151 7.427 7.711 1.00 92.25 82 LYS A CA 1
ATOM 628 C C . LYS A 1 82 ? 8.602 7.369 9.173 1.00 92.25 82 LYS A C 1
ATOM 630 O O . LYS A 1 82 ? 7.772 7.425 10.080 1.00 92.25 82 LYS A O 1
ATOM 635 N N . GLY A 1 83 ? 9.912 7.242 9.378 1.00 88.00 83 GLY A N 1
ATOM 636 C CA . GLY A 1 83 ? 10.527 6.934 10.678 1.00 88.00 83 GLY A CA 1
ATOM 637 C C . GLY A 1 83 ? 11.026 5.485 10.796 1.00 88.00 83 GLY A C 1
ATOM 638 O O . GLY A 1 83 ? 11.700 5.148 11.761 1.00 88.00 83 GLY A O 1
ATOM 639 N N . GLY A 1 84 ? 10.751 4.630 9.801 1.00 87.19 84 GLY A N 1
ATOM 640 C CA . GLY A 1 84 ? 11.346 3.293 9.678 1.00 87.19 84 GLY A CA 1
ATOM 641 C C . GLY A 1 84 ? 10.599 2.175 10.408 1.00 87.19 84 GLY A C 1
ATOM 642 O O . GLY A 1 84 ? 11.020 1.021 10.344 1.00 87.19 84 GLY A O 1
ATOM 643 N N . ALA A 1 85 ? 9.482 2.479 11.073 1.00 92.12 85 ALA A N 1
ATOM 644 C CA . ALA A 1 85 ? 8.611 1.456 11.640 1.00 92.12 85 ALA A CA 1
ATOM 645 C C . ALA A 1 85 ? 7.948 0.639 10.520 1.00 92.12 85 ALA A C 1
ATOM 647 O O . ALA A 1 85 ? 7.415 1.209 9.570 1.00 92.12 85 ALA A O 1
ATOM 648 N N . ALA A 1 86 ? 7.949 -0.688 10.647 1.00 93.56 86 ALA A N 1
ATOM 649 C CA . ALA A 1 86 ? 7.295 -1.596 9.711 1.00 93.56 86 ALA A CA 1
ATOM 650 C C . ALA A 1 86 ? 6.451 -2.624 10.468 1.00 93.56 86 ALA A C 1
ATOM 652 O O . ALA A 1 86 ? 6.890 -3.171 11.482 1.00 93.56 86 ALA A O 1
ATOM 653 N N . TYR A 1 87 ? 5.243 -2.891 9.982 1.00 93.94 87 TYR A N 1
ATOM 654 C CA . TYR A 1 87 ? 4.321 -3.836 10.606 1.00 93.94 87 TYR A CA 1
ATOM 655 C C . TYR A 1 87 ? 3.353 -4.452 9.600 1.00 93.94 87 TYR A C 1
ATOM 657 O O . TYR A 1 87 ? 3.217 -4.025 8.454 1.00 93.94 87 TYR A O 1
ATOM 665 N N . TYR A 1 88 ? 2.685 -5.502 10.065 1.00 93.88 88 TYR A N 1
ATOM 666 C CA . TYR A 1 88 ? 1.688 -6.259 9.332 1.00 93.88 88 TYR A CA 1
ATOM 667 C C . TYR A 1 88 ? 0.308 -6.013 9.946 1.00 93.88 88 TYR A C 1
ATOM 669 O O . TYR A 1 88 ? 0.133 -6.196 11.151 1.00 93.88 88 TYR A O 1
ATOM 677 N N . LEU A 1 89 ? -0.664 -5.610 9.126 1.00 93.81 89 LEU A N 1
ATOM 678 C CA . LEU A 1 89 ? -2.054 -5.401 9.532 1.00 93.81 89 LEU A CA 1
ATOM 679 C C . LEU A 1 89 ? -2.925 -6.557 9.046 1.00 93.81 89 LEU A C 1
ATOM 681 O O . LEU A 1 89 ? -2.890 -6.918 7.870 1.00 93.81 89 LEU A O 1
ATOM 685 N N . SER A 1 90 ? -3.743 -7.113 9.939 1.00 94.19 90 SER A N 1
ATOM 686 C CA . SER A 1 90 ? -4.713 -8.159 9.599 1.00 94.19 90 SER A CA 1
ATOM 687 C C . SER A 1 90 ? -5.962 -8.108 10.477 1.00 94.19 90 SER A C 1
ATOM 689 O O . SER A 1 90 ? -5.952 -7.547 11.575 1.00 94.19 90 SER A O 1
ATOM 691 N N . GLY A 1 91 ? -7.057 -8.699 9.990 1.00 92.19 91 GLY A N 1
ATOM 692 C CA . GLY A 1 91 ? -8.323 -8.767 10.721 1.00 92.19 91 GLY A CA 1
ATOM 693 C C . GLY A 1 91 ? -8.788 -7.389 11.199 1.00 92.19 91 GLY A C 1
ATOM 694 O O . GLY A 1 91 ? -8.848 -6.442 10.421 1.00 92.19 91 GLY A O 1
ATOM 695 N N . ASN A 1 92 ? -9.056 -7.256 12.499 1.00 92.06 92 ASN A N 1
ATOM 696 C CA . ASN A 1 92 ? -9.541 -6.005 13.097 1.00 92.06 92 ASN A CA 1
ATOM 697 C C . ASN A 1 92 ? -8.525 -4.850 13.070 1.00 92.06 92 ASN A C 1
ATOM 699 O O . ASN A 1 92 ? -8.901 -3.714 13.360 1.00 92.06 92 ASN A O 1
ATOM 703 N N . GLN A 1 93 ? -7.256 -5.121 12.747 1.00 94.19 93 GLN A N 1
ATOM 704 C CA . GLN A 1 93 ? -6.221 -4.093 12.628 1.00 94.19 93 GLN A CA 1
ATOM 705 C C . GLN A 1 93 ? -6.280 -3.347 11.290 1.00 94.19 93 GLN A C 1
ATOM 707 O O . GLN A 1 93 ? -5.668 -2.288 11.182 1.00 94.19 93 GLN A O 1
ATOM 712 N N . LEU A 1 94 ? -7.003 -3.867 10.290 1.00 93.38 94 LEU A N 1
ATOM 713 C CA . LEU A 1 94 ? -7.190 -3.239 8.978 1.00 93.38 94 LEU A CA 1
ATOM 714 C C . LEU A 1 94 ? -8.102 -2.015 9.095 1.00 93.38 94 LEU A C 1
ATOM 716 O O . LEU A 1 94 ? -9.290 -2.056 8.784 1.00 93.38 94 LEU A O 1
ATOM 720 N N . ARG A 1 95 ? -7.530 -0.931 9.608 1.00 92.31 95 ARG A N 1
ATOM 721 C CA . ARG A 1 95 ? -8.181 0.352 9.853 1.00 92.31 95 ARG A CA 1
ATOM 722 C C . ARG A 1 95 ? -7.241 1.478 9.477 1.00 92.31 95 ARG A C 1
ATOM 724 O O . ARG A 1 95 ? -6.034 1.369 9.698 1.00 92.31 95 ARG A O 1
ATOM 731 N N . ASN A 1 96 ? -7.799 2.571 8.974 1.00 89.44 96 ASN A N 1
ATOM 732 C CA . ASN A 1 96 ? -7.015 3.725 8.547 1.00 89.44 96 ASN A CA 1
ATOM 733 C C . ASN A 1 96 ? -6.192 4.352 9.681 1.00 89.44 96 ASN A C 1
ATOM 735 O O . ASN A 1 96 ? -5.072 4.777 9.420 1.00 89.44 96 ASN A O 1
ATOM 739 N N . SER A 1 97 ? -6.661 4.326 10.936 1.00 90.25 97 SER A N 1
ATOM 740 C CA . SER A 1 97 ? -5.860 4.772 12.093 1.00 90.25 97 SER A CA 1
ATOM 741 C C . SER A 1 97 ? -4.596 3.940 12.331 1.00 90.25 97 SER A C 1
ATOM 743 O O . SER A 1 97 ? -3.586 4.475 12.775 1.00 90.25 97 SER A O 1
ATOM 745 N N . ASN A 1 98 ? -4.626 2.642 12.018 1.00 92.62 98 ASN A N 1
ATOM 746 C CA . ASN A 1 98 ? -3.456 1.772 12.133 1.00 92.62 98 ASN A CA 1
ATOM 747 C C . ASN A 1 98 ? -2.579 1.829 10.879 1.00 92.62 98 ASN A C 1
ATOM 749 O O . ASN A 1 98 ? -1.372 1.633 10.966 1.00 92.62 98 ASN A O 1
ATOM 753 N N . PHE A 1 99 ? -3.169 2.059 9.706 1.00 92.25 99 PHE A N 1
ATOM 754 C CA . PHE A 1 99 ? -2.425 2.226 8.458 1.00 92.25 99 PHE A CA 1
ATOM 755 C C . PHE A 1 99 ? -1.658 3.543 8.435 1.00 92.25 99 PHE A C 1
ATOM 757 O O . PHE A 1 99 ? -0.469 3.538 8.144 1.00 92.25 99 PHE A O 1
ATOM 764 N N . ASN A 1 100 ? -2.314 4.642 8.802 1.00 90.56 100 ASN A N 1
ATOM 765 C CA . ASN A 1 100 ? -1.736 5.974 8.859 1.00 90.56 100 ASN A CA 1
ATOM 766 C C . ASN A 1 100 ? -1.974 6.622 10.240 1.00 90.56 100 ASN A C 1
ATOM 768 O O . ASN A 1 100 ? -2.864 7.468 10.381 1.00 90.56 100 ASN A O 1
ATOM 772 N N . PRO A 1 101 ? -1.180 6.250 11.262 1.00 89.44 101 PRO A N 1
ATOM 773 C CA . PRO A 1 101 ? -1.277 6.816 12.610 1.00 89.44 101 PRO A CA 1
ATOM 774 C C . PRO A 1 101 ? -1.088 8.331 12.677 1.00 89.44 101 PRO A C 1
ATOM 776 O O . PRO A 1 101 ? -1.605 8.973 13.589 1.00 89.44 101 PRO A O 1
ATOM 779 N N . ALA A 1 102 ? -0.355 8.909 11.723 1.00 87.12 102 ALA A N 1
ATOM 780 C CA . ALA A 1 102 ? -0.148 10.350 11.667 1.00 87.12 102 ALA A CA 1
ATOM 781 C C . ALA A 1 102 ? -1.392 11.126 11.192 1.00 87.12 102 ALA A C 1
ATOM 783 O O . ALA A 1 102 ? -1.435 12.352 11.303 1.00 87.12 102 ALA A O 1
ATOM 784 N N . GLY A 1 103 ? -2.417 10.421 10.698 1.00 79.75 103 GLY A N 1
ATOM 785 C CA . GLY A 1 103 ? -3.619 11.015 10.127 1.00 79.75 103 GLY A CA 1
ATOM 786 C C . GLY A 1 103 ? -3.395 11.543 8.711 1.00 79.75 103 GLY A C 1
ATOM 787 O O . GLY A 1 103 ? -2.321 11.401 8.131 1.00 79.75 103 GLY A O 1
ATOM 788 N N . THR A 1 104 ? -4.434 12.121 8.107 1.00 66.81 104 THR A N 1
ATOM 789 C CA . THR A 1 104 ? -4.369 12.603 6.722 1.00 66.81 104 THR A CA 1
ATOM 790 C C . THR A 1 104 ? -3.304 13.693 6.590 1.00 66.81 104 THR A C 1
ATOM 792 O O . THR A 1 104 ? -3.475 14.765 7.177 1.00 66.81 104 THR A O 1
ATOM 795 N N . PRO A 1 105 ? -2.224 13.477 5.824 1.00 60.34 105 PRO A N 1
ATOM 796 C CA . PRO A 1 105 ? -1.260 14.535 5.618 1.00 60.34 105 PRO A CA 1
ATOM 797 C C . PRO A 1 105 ? -1.875 15.576 4.674 1.00 60.34 105 PRO A C 1
ATOM 799 O O . PRO A 1 105 ? -2.449 15.249 3.638 1.00 60.34 105 PRO A O 1
ATOM 802 N N . SER A 1 106 ? -1.804 16.847 5.058 1.00 56.38 106 SER A N 1
ATOM 803 C CA . SER A 1 106 ? -2.434 17.965 4.347 1.00 56.38 106 SER A CA 1
ATOM 804 C C . SER A 1 106 ? -1.529 18.597 3.280 1.00 56.38 106 SER A C 1
ATOM 806 O O . SER A 1 106 ? -1.673 19.784 2.994 1.00 56.38 106 SER A O 1
ATOM 808 N N . ASN A 1 107 ? -0.574 17.844 2.721 1.00 68.25 107 ASN A N 1
ATOM 809 C CA . ASN A 1 107 ? 0.353 18.358 1.712 1.00 68.25 107 ASN A CA 1
ATOM 810 C C . ASN A 1 107 ? -0.120 17.970 0.292 1.00 68.25 107 ASN A C 1
ATOM 812 O O . ASN A 1 107 ? -0.247 16.773 0.024 1.00 68.25 107 ASN A O 1
ATOM 816 N N . PRO A 1 108 ? -0.370 18.941 -0.614 1.00 71.19 108 PRO A N 1
ATOM 817 C CA . PRO A 1 108 ? -0.760 18.669 -2.002 1.00 71.19 108 PRO A CA 1
ATOM 818 C C . PRO A 1 108 ? 0.282 17.882 -2.812 1.00 71.19 108 PRO A C 1
ATOM 820 O O . PRO A 1 108 ? -0.080 17.300 -3.832 1.00 71.19 108 PRO A O 1
ATOM 823 N N . ASP A 1 109 ? 1.539 17.830 -2.366 1.00 82.62 109 ASP A N 1
ATOM 824 C CA . ASP A 1 109 ? 2.624 17.138 -3.072 1.00 82.62 109 ASP A CA 1
ATOM 825 C C . ASP A 1 109 ? 2.693 15.631 -2.760 1.00 82.62 109 ASP A C 1
ATOM 827 O O . ASP A 1 109 ? 3.462 14.891 -3.383 1.00 82.62 109 ASP A O 1
ATOM 831 N N . ILE A 1 110 ? 1.884 15.146 -1.809 1.00 84.25 110 ILE A N 1
ATOM 832 C CA . ILE A 1 110 ? 1.854 13.726 -1.456 1.00 84.25 110 ILE A CA 1
ATOM 833 C C . ILE A 1 110 ? 1.100 12.938 -2.518 1.00 84.25 110 ILE A C 1
ATOM 835 O O . ILE A 1 110 ? -0.071 13.183 -2.805 1.00 84.25 110 ILE A O 1
ATOM 839 N N . SER A 1 111 ? 1.774 11.931 -3.065 1.00 87.31 111 SER A N 1
ATOM 840 C CA . SER A 1 111 ? 1.210 11.049 -4.081 1.00 87.31 111 SER A CA 1
ATOM 841 C C . SER A 1 111 ? 1.582 9.597 -3.819 1.00 87.31 111 SER A C 1
ATOM 843 O O . SER A 1 111 ? 2.676 9.287 -3.354 1.00 87.31 111 SER A O 1
ATOM 845 N N . ILE A 1 112 ? 0.649 8.696 -4.116 1.00 87.00 112 ILE A N 1
ATOM 846 C CA . ILE A 1 112 ? 0.878 7.253 -4.071 1.00 87.00 112 ILE A CA 1
ATOM 847 C C . ILE A 1 112 ? 1.243 6.811 -5.489 1.00 87.00 112 ILE A C 1
ATOM 849 O O . ILE A 1 112 ? 0.455 6.997 -6.415 1.00 87.00 112 ILE A O 1
ATOM 853 N N . ILE A 1 113 ? 2.421 6.215 -5.649 1.00 86.75 113 ILE A N 1
ATOM 854 C CA . ILE A 1 113 ? 2.892 5.620 -6.900 1.00 86.75 113 ILE A CA 1
ATOM 855 C C . ILE A 1 113 ? 2.940 4.094 -6.790 1.00 86.75 113 ILE A C 1
ATOM 857 O O . ILE A 1 113 ? 3.148 3.534 -5.711 1.00 86.75 113 ILE A O 1
ATOM 861 N N . GLY A 1 114 ? 2.780 3.419 -7.923 1.00 80.12 114 GLY A N 1
ATOM 862 C CA . GLY A 1 114 ? 2.748 1.960 -8.009 1.00 80.12 114 GLY A CA 1
ATOM 863 C C . GLY A 1 114 ? 1.506 1.456 -8.748 1.00 80.12 114 GLY A C 1
ATOM 864 O O . GLY A 1 114 ? 0.658 2.267 -9.124 1.00 80.12 114 GLY A O 1
ATOM 865 N N . PRO A 1 115 ? 1.428 0.139 -8.995 1.00 69.06 115 PRO A N 1
ATOM 866 C CA . PRO A 1 115 ? 0.290 -0.501 -9.652 1.00 69.06 115 PRO A CA 1
ATOM 867 C C . PRO A 1 115 ? -0.972 -0.427 -8.804 1.00 69.06 115 PRO A C 1
ATOM 869 O O . PRO A 1 115 ? -0.868 -0.569 -7.564 1.00 69.06 115 PRO A O 1
#